Protein AF-A0A3G4S986-F1 (afdb_monomer_lite)

pLDDT: mean 94.21, std 6.7, range [63.34, 98.44]

Organism: Erysiphe pisi (NCBI:txid36044)

Structure (mmCIF, N/CA/C/O backbone):
data_AF-A0A3G4S986-F1
#
_entry.id   AF-A0A3G4S986-F1
#
loop_
_atom_site.group_PDB
_atom_site.id
_atom_site.type_symbol
_atom_site.label_atom_id
_atom_site.label_alt_id
_atom_site.label_comp_id
_atom_site.label_asym_id
_atom_site.label_entity_id
_atom_site.label_seq_id
_atom_site.pdbx_PDB_ins_code
_atom_site.Cartn_x
_atom_site.Cartn_y
_atom_site.Cartn_z
_atom_site.occupancy
_atom_site.B_iso_or_equiv
_atom_site.auth_seq_id
_atom_site.auth_comp_id
_atom_site.auth_asym_id
_atom_site.auth_atom_id
_atom_site.pdbx_PDB_model_num
ATOM 1 N N . LEU A 1 1 ? -4.197 20.751 -25.907 1.00 63.34 1 LEU A N 1
ATOM 2 C CA . LEU A 1 1 ? -5.097 19.636 -25.526 1.00 63.34 1 LEU A CA 1
ATOM 3 C C . LEU A 1 1 ? -4.433 18.712 -24.505 1.00 63.34 1 LEU A C 1
ATOM 5 O O . LEU A 1 1 ? -4.992 18.554 -23.431 1.00 63.34 1 LEU A O 1
ATOM 9 N N . GLU A 1 2 ? -3.232 18.181 -24.761 1.00 68.69 2 GLU A N 1
ATOM 10 C CA . GLU A 1 2 ? -2.523 17.318 -23.791 1.00 68.69 2 GLU A CA 1
ATOM 11 C C . GLU A 1 2 ? -2.081 18.036 -22.508 1.00 68.69 2 GLU A C 1
ATOM 13 O O . GLU A 1 2 ? -2.332 17.532 -21.419 1.00 68.69 2 GLU A O 1
ATOM 18 N N . VAL A 1 3 ? -1.508 19.241 -22.611 1.00 73.88 3 VAL A N 1
ATOM 19 C CA . VAL A 1 3 ? -1.047 20.020 -21.440 1.00 73.88 3 VAL A CA 1
ATOM 20 C C . VAL A 1 3 ? -2.184 20.266 -20.437 1.00 73.88 3 VAL A C 1
ATOM 22 O O . VAL A 1 3 ? -2.020 20.076 -19.237 1.00 73.88 3 VAL A O 1
ATOM 25 N N . THR A 1 4 ? -3.370 20.608 -20.941 1.00 80.31 4 THR A N 1
ATOM 26 C CA . THR A 1 4 ? -4.582 20.832 -20.144 1.00 80.31 4 THR A CA 1
ATOM 27 C C . THR A 1 4 ? -5.101 19.542 -19.497 1.00 80.31 4 THR A C 1
ATOM 29 O O . THR A 1 4 ? -5.534 19.542 -18.347 1.00 80.31 4 THR A O 1
ATOM 32 N N . TYR A 1 5 ? -5.043 18.419 -20.217 1.00 79.56 5 TYR A N 1
ATOM 33 C CA . TYR A 1 5 ? -5.433 17.116 -19.678 1.00 79.56 5 TYR A CA 1
ATOM 34 C C . TYR A 1 5 ? -4.520 16.687 -18.520 1.00 79.56 5 TYR A C 1
ATOM 36 O O . TYR A 1 5 ? -5.014 16.252 -17.479 1.00 79.56 5 TYR A O 1
ATOM 44 N N . PHE A 1 6 ? -3.202 16.862 -18.666 1.00 83.31 6 PHE A N 1
ATOM 45 C CA . PHE A 1 6 ? -2.247 16.562 -17.599 1.00 83.31 6 PHE A CA 1
ATOM 46 C C . PHE A 1 6 ? -2.502 17.413 -16.351 1.00 83.31 6 PHE A C 1
ATOM 48 O O . PHE A 1 6 ? -2.592 16.855 -15.261 1.00 83.31 6 PHE A O 1
ATOM 55 N N . SER A 1 7 ? -2.752 18.719 -16.502 1.00 87.12 7 SER A N 1
ATOM 56 C CA . SER A 1 7 ? -3.060 19.580 -15.353 1.00 87.12 7 SER A CA 1
ATOM 57 C C . SER A 1 7 ? -4.344 19.178 -14.621 1.00 87.12 7 SER A C 1
ATOM 59 O O . SER A 1 7 ? -4.376 19.198 -13.392 1.00 87.12 7 SER A O 1
ATOM 61 N N . TYR A 1 8 ? -5.399 18.775 -15.344 1.00 90.19 8 TYR A N 1
ATOM 62 C CA . TYR A 1 8 ? -6.636 18.303 -14.708 1.00 90.19 8 TYR A CA 1
ATOM 63 C C . TYR A 1 8 ? -6.435 16.984 -13.970 1.00 90.19 8 TYR A C 1
ATOM 65 O O . TYR A 1 8 ? -6.912 16.831 -12.847 1.00 90.19 8 TYR A O 1
ATOM 73 N N . ARG A 1 9 ? -5.705 16.045 -14.576 1.00 89.12 9 ARG A N 1
ATOM 74 C CA . ARG A 1 9 ? -5.376 14.767 -13.944 1.00 89.12 9 ARG A CA 1
ATOM 75 C C . ARG A 1 9 ? -4.585 14.979 -12.657 1.00 89.12 9 ARG A C 1
ATOM 77 O O . ARG A 1 9 ? -4.925 14.385 -11.640 1.00 89.12 9 ARG A O 1
ATOM 84 N N . ASP A 1 10 ? -3.554 15.813 -12.693 1.00 91.94 10 ASP A N 1
ATOM 85 C CA . ASP A 1 10 ? -2.678 16.025 -11.542 1.00 91.94 10 ASP A CA 1
ATOM 86 C C . ASP A 1 10 ? -3.422 16.780 -10.423 1.00 91.94 10 ASP A C 1
ATOM 88 O O . ASP A 1 10 ? -3.306 16.428 -9.247 1.00 91.94 10 ASP A O 1
ATOM 92 N N . SER A 1 11 ? -4.285 17.740 -10.787 1.00 94.69 11 SER A N 1
ATOM 93 C CA . SER A 1 11 ? -5.198 18.409 -9.852 1.00 94.69 11 SER A CA 1
ATOM 94 C C . SER A 1 11 ? -6.173 17.430 -9.192 1.00 94.69 11 SER A C 1
ATOM 96 O O . SER A 1 11 ? -6.365 17.479 -7.977 1.00 94.69 11 SER A O 1
ATOM 98 N N . TRP A 1 12 ? -6.749 16.510 -9.971 1.00 94.38 12 TRP A N 1
ATOM 99 C CA . TRP A 1 12 ? -7.640 15.478 -9.450 1.00 94.38 12 TRP A CA 1
ATOM 100 C C . TRP A 1 12 ? -6.905 14.522 -8.505 1.00 94.38 12 TRP A C 1
ATOM 102 O O . TRP A 1 12 ? -7.388 14.274 -7.406 1.00 94.38 12 TRP A O 1
ATOM 112 N N . ILE A 1 13 ? -5.716 14.035 -8.884 1.00 92.81 13 ILE A N 1
ATOM 113 C CA . ILE A 1 13 ? -4.911 13.123 -8.052 1.00 92.81 13 ILE A CA 1
ATOM 114 C C . ILE A 1 13 ? -4.578 13.770 -6.704 1.00 92.81 13 ILE A C 1
ATOM 116 O O . ILE A 1 13 ? -4.700 13.116 -5.670 1.00 92.81 13 ILE A O 1
ATOM 120 N N . SER A 1 14 ? -4.205 15.051 -6.712 1.00 92.81 14 SER A N 1
ATOM 121 C CA . SER A 1 14 ? -3.916 15.812 -5.493 1.00 92.81 14 SER A CA 1
ATOM 122 C C . SER A 1 14 ? -5.136 15.910 -4.563 1.00 92.81 14 SER A C 1
ATOM 124 O O . SER A 1 14 ? -5.012 15.768 -3.349 1.00 92.81 14 SER A O 1
ATOM 126 N N . GLN A 1 15 ? -6.336 16.082 -5.127 1.00 95.12 15 GLN A N 1
ATOM 127 C CA . GLN A 1 15 ? -7.585 16.192 -4.363 1.00 95.12 15 GLN A CA 1
ATOM 128 C C . GLN A 1 15 ? -8.168 14.840 -3.932 1.00 95.12 15 GLN A C 1
ATOM 130 O O . GLN A 1 15 ? -8.898 14.779 -2.945 1.00 95.12 15 GLN A O 1
ATOM 135 N N . ALA A 1 16 ? -7.864 13.758 -4.651 1.00 93.75 16 ALA A N 1
ATOM 136 C CA . ALA A 1 16 ? -8.452 12.440 -4.418 1.00 93.75 16 ALA A CA 1
ATOM 137 C C . ALA A 1 16 ? -8.020 11.797 -3.089 1.00 93.75 16 ALA A C 1
ATOM 139 O O . ALA A 1 16 ? -8.659 10.846 -2.644 1.00 93.75 16 ALA A O 1
ATOM 140 N N . GLY A 1 17 ? -6.945 12.291 -2.461 1.00 94.44 17 GLY A N 1
ATOM 141 C CA . GLY A 1 17 ? -6.471 11.783 -1.172 1.00 94.44 17 GLY A CA 1
ATOM 142 C C . GLY A 1 17 ? -6.054 10.313 -1.233 1.00 94.44 17 GLY A C 1
ATOM 143 O O . GLY A 1 17 ? -6.406 9.539 -0.342 1.00 94.44 17 GLY A O 1
ATOM 144 N N . LEU A 1 18 ? -5.352 9.925 -2.307 1.00 96.62 18 LEU A N 1
ATOM 145 C CA . LEU A 1 18 ? -4.935 8.542 -2.540 1.00 96.62 18 LEU A CA 1
ATOM 146 C C . LEU A 1 18 ? -4.095 8.014 -1.374 1.00 96.62 18 LEU A C 1
ATOM 148 O O . LEU A 1 18 ? -3.166 8.674 -0.918 1.00 96.62 18 LEU A O 1
ATOM 152 N N . LYS A 1 19 ? -4.432 6.806 -0.932 1.00 97.06 19 LYS A N 1
ATOM 153 C CA . LYS A 1 19 ? -3.764 6.066 0.139 1.00 97.06 19 LYS A CA 1
ATOM 154 C C . LYS A 1 19 ? -4.083 4.584 0.007 1.00 97.06 19 LYS A C 1
ATOM 156 O O . LYS A 1 19 ? -5.061 4.219 -0.655 1.00 97.06 19 LYS A O 1
ATOM 161 N N . THR A 1 20 ? -3.297 3.728 0.635 1.00 97.44 20 THR A N 1
ATOM 162 C CA . THR A 1 20 ? -3.640 2.314 0.809 1.00 97.44 20 THR A CA 1
ATOM 163 C C . THR A 1 20 ? -4.899 2.166 1.664 1.00 97.44 20 THR A C 1
ATOM 165 O O . THR A 1 20 ? -5.269 3.059 2.430 1.00 97.44 20 THR A O 1
ATOM 168 N N . PHE A 1 21 ? -5.576 1.021 1.555 1.00 98.06 21 PHE A N 1
ATOM 169 C CA . PHE A 1 21 ? -6.741 0.757 2.400 1.00 98.06 21 PHE A CA 1
ATOM 170 C C . PHE A 1 21 ? -6.372 0.798 3.892 1.00 98.06 21 PHE A C 1
ATOM 172 O O . PHE A 1 21 ? -7.097 1.387 4.688 1.00 98.06 21 PHE A O 1
ATOM 179 N N . SER A 1 22 ? -5.211 0.250 4.263 1.00 97.38 22 SER A N 1
ATOM 180 C CA . SER A 1 22 ? -4.734 0.251 5.648 1.00 97.38 22 SER A CA 1
ATOM 181 C C . SER A 1 22 ? -4.519 1.661 6.200 1.00 97.38 22 SER A C 1
ATOM 183 O O . SER A 1 22 ? -4.959 1.942 7.312 1.00 97.38 22 SER A O 1
ATOM 185 N N . GLU A 1 23 ? -3.930 2.576 5.426 1.00 97.38 23 GLU A N 1
ATOM 186 C CA . GLU A 1 23 ? -3.794 3.987 5.824 1.00 97.38 23 GLU A CA 1
ATOM 187 C C . GLU A 1 23 ? -5.162 4.657 6.014 1.00 97.38 23 GLU A C 1
ATOM 189 O O . GLU A 1 23 ? -5.368 5.367 6.996 1.00 97.38 23 GLU A O 1
ATOM 194 N N . ALA A 1 24 ? -6.138 4.381 5.138 1.00 97.44 24 ALA A N 1
ATOM 195 C CA . ALA A 1 24 ? -7.501 4.896 5.303 1.00 97.44 24 ALA A CA 1
ATOM 196 C C . ALA A 1 24 ? -8.155 4.409 6.608 1.00 97.44 24 ALA A C 1
ATOM 198 O O . ALA A 1 24 ? -8.849 5.174 7.279 1.00 97.44 24 ALA A O 1
ATOM 199 N N . VAL A 1 25 ? -7.913 3.154 6.994 1.00 96.88 25 VAL A N 1
ATO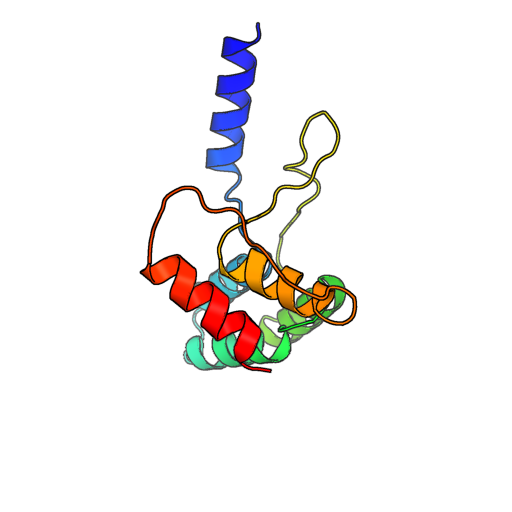M 200 C CA . VAL A 1 25 ? -8.395 2.594 8.265 1.00 96.88 25 VAL A CA 1
ATOM 201 C C . VAL A 1 25 ? -7.721 3.268 9.455 1.00 96.88 25 VAL A C 1
ATOM 203 O O . VAL A 1 25 ? -8.404 3.660 10.404 1.00 96.88 25 VAL A O 1
ATOM 206 N N . VAL A 1 26 ? -6.403 3.452 9.396 1.00 96.44 26 VAL A N 1
ATOM 207 C CA . VAL A 1 26 ? -5.636 4.135 10.445 1.00 96.44 26 VAL A CA 1
ATOM 208 C C . VAL A 1 26 ? -6.116 5.573 10.636 1.00 96.44 26 VAL A C 1
ATOM 210 O O . VAL A 1 26 ? -6.286 5.997 11.782 1.00 96.44 26 VAL A O 1
ATOM 213 N N . ASP A 1 27 ? -6.412 6.299 9.559 1.00 95.69 27 ASP A N 1
ATOM 214 C CA . ASP A 1 27 ? -6.956 7.659 9.633 1.00 95.69 27 ASP A CA 1
ATOM 215 C C . ASP A 1 27 ? -8.318 7.694 10.336 1.00 95.69 27 ASP A C 1
ATOM 217 O O . ASP A 1 27 ? -8.543 8.527 11.218 1.00 95.69 27 ASP A O 1
ATOM 221 N N . VAL A 1 28 ? -9.215 6.757 10.008 1.00 94.62 28 VAL A N 1
ATOM 222 C CA . VAL A 1 28 ? -10.541 6.653 10.642 1.00 94.62 28 VAL A CA 1
ATOM 223 C C . VAL A 1 28 ? -10.422 6.338 12.135 1.00 94.62 28 VAL A C 1
ATOM 225 O O . VAL A 1 28 ? -11.087 6.977 12.956 1.00 94.62 28 VAL A O 1
ATOM 228 N N . ILE A 1 29 ? -9.553 5.396 12.516 1.00 93.62 29 ILE A N 1
ATOM 229 C CA . ILE A 1 29 ? -9.309 5.073 13.932 1.00 93.62 29 ILE A CA 1
ATOM 230 C C . ILE A 1 29 ? -8.697 6.282 14.656 1.00 93.62 29 ILE A C 1
ATOM 232 O O . ILE A 1 29 ? -9.080 6.596 15.787 1.00 93.62 29 ILE A O 1
ATOM 236 N N . SER A 1 30 ? -7.780 6.993 13.998 1.00 92.31 30 SER A N 1
ATOM 237 C CA . SER A 1 30 ? -7.092 8.158 14.557 1.00 92.31 30 SER A CA 1
ATOM 238 C C . SER A 1 30 ? -8.025 9.353 14.766 1.00 92.31 30 SER A C 1
ATOM 240 O O . SER A 1 30 ? -7.883 10.065 15.765 1.00 92.31 30 SER A O 1
ATOM 242 N N . ALA A 1 31 ? -9.004 9.548 13.881 1.00 90.44 31 ALA A N 1
ATOM 243 C CA . ALA A 1 31 ? -9.994 10.621 13.962 1.00 90.44 31 ALA A CA 1
ATOM 244 C C . ALA A 1 31 ? -11.082 10.390 15.031 1.00 90.44 31 ALA A C 1
ATOM 246 O O . ALA A 1 31 ? -11.721 11.343 15.471 1.00 90.44 31 ALA A O 1
ATOM 247 N N . ASN A 1 32 ? -11.293 9.149 15.481 1.00 83.25 32 ASN A N 1
ATOM 248 C CA . ASN A 1 32 ? -12.307 8.823 16.489 1.00 83.25 32 ASN A CA 1
ATOM 249 C C . ASN A 1 32 ? -11.923 9.367 17.888 1.00 83.25 32 ASN A C 1
ATOM 251 O O . ASN A 1 32 ? -10.762 9.656 18.146 1.00 83.25 32 ASN A O 1
ATOM 255 N N . VAL A 1 33 ? -12.856 9.509 18.832 1.00 76.31 33 VAL A N 1
ATOM 256 C CA . VAL A 1 33 ? -12.593 10.041 20.195 1.00 76.31 33 VAL A CA 1
ATOM 257 C C . VAL A 1 33 ? -12.124 8.942 21.171 1.00 76.31 33 VAL A C 1
ATOM 259 O O . VAL A 1 33 ? -11.839 9.202 22.336 1.00 76.31 33 VAL A O 1
ATOM 262 N N . ASN A 1 34 ? -11.999 7.695 20.705 1.00 75.00 34 ASN A N 1
ATOM 263 C CA . ASN A 1 34 ? -11.598 6.558 21.535 1.00 75.00 34 ASN A CA 1
ATOM 264 C C . ASN A 1 34 ? -10.208 6.766 22.180 1.00 75.00 34 ASN A C 1
ATOM 266 O O . ASN A 1 34 ? -9.278 7.243 21.534 1.00 75.00 34 ASN A O 1
ATOM 270 N N . VAL A 1 35 ? -10.053 6.371 23.446 1.00 74.06 35 VAL A N 1
ATOM 271 C CA . VAL A 1 35 ? -8.802 6.480 24.220 1.00 74.06 35 VAL A CA 1
ATOM 272 C C . VAL A 1 35 ? -7.765 5.424 23.791 1.00 74.06 35 VAL A C 1
ATOM 274 O O . VAL A 1 35 ? -6.567 5.625 23.964 1.00 74.06 35 VAL A O 1
ATOM 277 N N . LYS A 1 36 ? -8.196 4.323 23.159 1.00 89.50 36 LYS A N 1
ATOM 278 C CA . LYS A 1 36 ? -7.352 3.160 22.809 1.00 89.50 36 LYS A CA 1
ATOM 279 C C . LYS A 1 36 ? -6.864 3.120 21.354 1.00 89.50 36 LYS A C 1
ATOM 281 O O . LYS A 1 36 ? -6.589 2.051 20.820 1.00 89.50 36 LYS A O 1
ATOM 286 N N . LYS A 1 37 ? -6.734 4.269 20.683 1.00 90.50 37 LYS A N 1
ATOM 287 C CA . LYS A 1 37 ? -6.409 4.343 19.236 1.00 90.50 37 LYS A CA 1
ATOM 288 C C . LYS A 1 37 ? -5.185 3.520 18.842 1.00 90.50 37 LYS A C 1
ATOM 290 O O . LYS A 1 37 ? -5.239 2.773 17.877 1.00 90.50 37 LYS A O 1
ATOM 295 N N . LYS A 1 38 ? -4.094 3.646 19.606 1.00 91.69 38 LYS A N 1
ATOM 296 C CA . LYS A 1 38 ? -2.828 2.954 19.323 1.00 91.69 38 LYS A CA 1
ATOM 297 C C . LYS A 1 38 ? -2.968 1.435 19.404 1.00 91.69 38 LYS A C 1
ATOM 299 O O . LYS A 1 38 ? -2.454 0.740 18.536 1.00 91.69 38 LYS A O 1
ATOM 304 N N . GLU A 1 39 ? -3.687 0.938 20.411 1.00 93.94 39 GLU A N 1
ATOM 305 C CA . GLU A 1 39 ? -3.965 -0.494 20.570 1.00 93.94 39 GLU A CA 1
ATOM 306 C C . GLU A 1 39 ? -4.795 -1.011 19.391 1.00 93.94 39 GLU A C 1
ATOM 308 O O . GLU A 1 39 ? -4.456 -2.033 18.807 1.00 93.94 39 GLU A O 1
ATOM 313 N N . LEU A 1 40 ? -5.829 -0.268 18.982 1.00 93.62 40 LEU A N 1
ATOM 314 C CA . LEU A 1 40 ? -6.680 -0.643 17.849 1.00 93.62 40 LEU A CA 1
ATOM 315 C C . LEU A 1 40 ? -5.931 -0.620 16.511 1.00 93.62 40 LEU A C 1
ATOM 317 O O . LEU A 1 40 ? -6.126 -1.518 15.697 1.00 93.62 40 LEU A O 1
ATOM 321 N N . ILE A 1 41 ? -5.069 0.376 16.286 1.00 95.12 41 ILE A N 1
ATOM 322 C CA . ILE A 1 41 ? -4.221 0.456 15.087 1.00 95.12 41 ILE A CA 1
ATOM 323 C C . ILE A 1 41 ? -3.252 -0.725 15.046 1.00 95.12 41 ILE A C 1
ATOM 325 O O . ILE A 1 41 ? -3.156 -1.391 14.022 1.00 95.12 41 ILE A O 1
ATOM 329 N N . THR A 1 42 ? -2.572 -1.007 16.158 1.00 95.94 42 THR A N 1
ATOM 330 C CA . THR A 1 42 ? -1.626 -2.130 16.251 1.00 95.94 42 THR A CA 1
ATOM 331 C C . THR A 1 42 ? -2.346 -3.448 15.982 1.00 95.94 42 THR A C 1
ATOM 333 O O . THR A 1 42 ? -1.952 -4.198 15.095 1.00 95.94 42 THR A O 1
ATOM 336 N N . HIS A 1 43 ? -3.481 -3.662 16.653 1.00 94.81 43 HIS A N 1
ATOM 337 C CA . HIS A 1 43 ? -4.317 -4.837 16.452 1.00 94.81 43 HIS A CA 1
ATOM 338 C C . HIS A 1 43 ? -4.770 -4.984 14.992 1.00 94.81 43 HIS A C 1
ATOM 340 O O . HIS A 1 43 ? -4.715 -6.080 14.438 1.00 94.81 43 HIS A O 1
ATOM 346 N N . PHE A 1 44 ? -5.183 -3.894 14.340 1.00 96.38 44 PHE A N 1
ATOM 347 C CA . PHE A 1 44 ? -5.554 -3.918 12.927 1.00 96.38 44 PHE A CA 1
ATOM 348 C C . PHE A 1 44 ? -4.374 -4.317 12.028 1.00 96.38 44 PHE A C 1
ATOM 350 O O . PHE A 1 44 ? -4.516 -5.229 11.214 1.00 96.38 44 PHE A O 1
ATOM 357 N N . LEU A 1 45 ? -3.219 -3.664 12.182 1.00 96.19 45 LEU A N 1
ATOM 358 C CA . LEU A 1 45 ? -2.048 -3.877 11.325 1.00 96.19 45 LEU A CA 1
ATOM 359 C C . LEU A 1 45 ? -1.474 -5.295 11.457 1.00 96.19 45 LEU A C 1
ATOM 361 O O . LEU A 1 45 ? -1.104 -5.901 10.453 1.00 96.19 45 LEU A O 1
ATOM 365 N N . GLU A 1 46 ? -1.471 -5.860 12.664 1.00 95.81 46 GLU A N 1
ATOM 366 C CA . GLU A 1 46 ? -1.045 -7.245 12.899 1.00 95.81 46 GLU A CA 1
ATOM 367 C C . GLU A 1 46 ? -1.983 -8.257 12.228 1.00 95.81 46 GLU A C 1
ATOM 369 O O . GLU A 1 46 ? -1.529 -9.231 11.629 1.00 95.81 46 GLU A O 1
ATOM 374 N N . ASN A 1 47 ? -3.296 -8.019 12.286 1.00 95.81 47 ASN A N 1
ATOM 375 C CA . ASN A 1 47 ? -4.290 -8.967 11.774 1.00 95.81 47 ASN A CA 1
ATOM 376 C C . ASN A 1 47 ? -4.544 -8.837 10.265 1.00 95.81 47 ASN A C 1
ATOM 378 O O . ASN A 1 47 ? -5.084 -9.765 9.659 1.00 95.81 47 ASN A O 1
ATOM 382 N N . VAL A 1 48 ? -4.173 -7.709 9.651 1.00 96.50 48 VAL A N 1
ATOM 383 C CA . VAL A 1 48 ? -4.361 -7.467 8.211 1.00 96.50 48 VAL A CA 1
ATOM 384 C C . VAL A 1 48 ? -3.172 -7.923 7.362 1.00 96.50 48 VAL A C 1
ATOM 386 O O . VAL A 1 48 ? -3.310 -8.068 6.146 1.00 96.50 48 VAL A O 1
ATOM 389 N N . SER A 1 49 ? -2.010 -8.166 7.970 1.00 92.88 49 SER A N 1
ATOM 390 C CA . SER A 1 49 ? -0.815 -8.587 7.237 1.00 92.88 49 SER A CA 1
ATOM 391 C C . SER A 1 49 ? -1.068 -9.881 6.449 1.00 92.88 49 SER A C 1
ATOM 393 O O . SER A 1 49 ? -1.578 -10.869 6.980 1.00 92.88 49 SER A O 1
ATOM 395 N N . GLY A 1 50 ? -0.765 -9.858 5.147 1.00 92.25 50 GLY A N 1
ATOM 396 C CA . GLY A 1 50 ? -0.988 -10.985 4.232 1.00 92.25 50 GLY A CA 1
ATOM 397 C C . GLY A 1 50 ? -2.454 -11.278 3.878 1.00 92.25 50 GLY A C 1
ATOM 398 O O . GLY A 1 50 ? -2.726 -12.290 3.232 1.00 92.25 50 GLY A O 1
ATOM 399 N N . LYS A 1 51 ? -3.409 -10.431 4.283 1.00 97.00 51 LYS A N 1
ATOM 400 C CA . LYS A 1 51 ? -4.838 -10.607 3.986 1.00 97.00 51 LYS A CA 1
ATOM 401 C C . LYS A 1 51 ? -5.251 -9.926 2.686 1.00 97.00 51 LYS A C 1
ATOM 403 O O . LYS A 1 51 ? -4.675 -8.927 2.256 1.00 97.00 51 LYS A O 1
ATOM 408 N N . SER A 1 52 ? -6.305 -10.454 2.073 1.00 98.12 52 SER A N 1
ATOM 409 C CA . SER A 1 52 ? -6.983 -9.816 0.945 1.00 98.12 52 SER A CA 1
ATOM 410 C C . SER A 1 52 ? -7.726 -8.544 1.376 1.00 98.12 52 SER A C 1
ATOM 412 O O . SER A 1 52 ? -8.070 -8.362 2.544 1.00 98.12 52 SER A O 1
ATOM 414 N N . ASN A 1 53 ? -8.064 -7.674 0.418 1.00 97.94 53 ASN A N 1
ATOM 415 C CA . ASN A 1 53 ? -8.832 -6.455 0.705 1.00 97.94 53 ASN A CA 1
ATOM 416 C C . ASN A 1 53 ? -10.224 -6.750 1.301 1.00 97.94 53 ASN A C 1
ATOM 418 O O . ASN A 1 53 ? -10.715 -6.002 2.142 1.00 97.94 53 ASN A O 1
ATOM 422 N N . THR A 1 54 ? -10.866 -7.847 0.889 1.00 98.06 54 THR A N 1
ATOM 423 C CA . THR A 1 54 ? -12.166 -8.272 1.430 1.00 98.06 54 THR A CA 1
ATOM 424 C C . THR A 1 54 ? -12.061 -8.626 2.912 1.00 98.06 54 THR A C 1
ATOM 426 O O . THR A 1 54 ? -12.883 -8.186 3.715 1.00 98.06 54 THR A O 1
ATOM 429 N N . GLU A 1 55 ? -11.027 -9.376 3.292 1.00 98.19 55 GLU A N 1
ATOM 430 C CA . GLU A 1 55 ? -10.764 -9.724 4.691 1.00 98.19 55 GLU A CA 1
ATOM 431 C C . GLU A 1 55 ? -10.363 -8.487 5.502 1.00 98.19 55 GLU A C 1
ATOM 433 O O . GLU A 1 55 ? -10.892 -8.272 6.591 1.00 98.19 55 GLU A O 1
ATOM 438 N N . ALA A 1 56 ? -9.508 -7.621 4.948 1.00 98.06 56 ALA A N 1
ATOM 439 C CA . ALA A 1 56 ? -9.113 -6.363 5.577 1.00 98.06 56 ALA A CA 1
ATOM 440 C C . ALA A 1 56 ? -10.325 -5.481 5.912 1.00 98.06 56 ALA A C 1
ATOM 442 O O . ALA A 1 56 ? -10.408 -4.922 7.006 1.00 98.06 56 ALA A O 1
ATOM 443 N N . ARG A 1 57 ? -11.301 -5.390 5.000 1.00 98.12 57 ARG A N 1
ATOM 444 C CA . ARG A 1 57 ? -12.564 -4.671 5.226 1.00 98.12 57 ARG A CA 1
ATOM 445 C C . ARG A 1 57 ? -13.390 -5.288 6.347 1.00 98.12 57 ARG A C 1
ATOM 447 O O . ARG A 1 57 ? -13.933 -4.545 7.161 1.00 98.12 57 ARG A O 1
ATOM 454 N N . ALA A 1 58 ? -13.467 -6.616 6.413 1.00 97.81 58 ALA A N 1
ATOM 455 C CA . ALA A 1 58 ? -14.179 -7.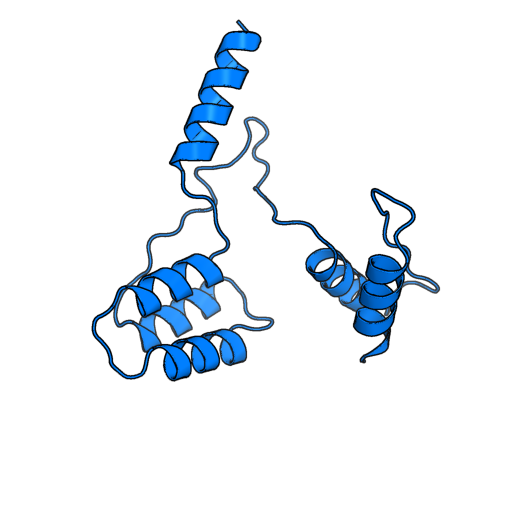307 7.485 1.00 97.81 58 ALA A CA 1
ATOM 456 C C . ALA A 1 58 ? -13.537 -7.036 8.857 1.00 97.81 58 ALA A C 1
ATOM 458 O O . ALA A 1 58 ? -14.248 -6.705 9.807 1.00 97.81 58 ALA A O 1
ATOM 459 N N . ILE A 1 59 ? -12.203 -7.090 8.945 1.00 96.81 59 ILE A N 1
ATOM 460 C CA . ILE A 1 59 ? -11.451 -6.761 10.167 1.00 96.81 59 ILE A CA 1
ATOM 461 C C . ILE A 1 59 ? -11.698 -5.301 10.557 1.00 96.81 59 ILE A C 1
ATOM 463 O O . ILE A 1 59 ? -12.058 -5.014 11.698 1.00 96.81 59 ILE A O 1
ATOM 467 N N . ALA A 1 60 ? -11.562 -4.375 9.605 1.00 96.50 60 ALA A N 1
ATOM 468 C CA . ALA A 1 60 ? -11.743 -2.956 9.872 1.00 96.50 60 ALA A CA 1
ATOM 469 C C . ALA A 1 60 ? -13.163 -2.643 10.363 1.00 96.50 60 ALA A C 1
ATOM 471 O O . ALA A 1 60 ? -13.313 -1.946 11.362 1.00 96.50 60 ALA A O 1
ATOM 472 N N . LYS A 1 61 ? -14.194 -3.226 9.737 1.00 96.25 61 LYS A N 1
ATOM 473 C CA . LYS A 1 61 ? -15.589 -3.105 10.181 1.00 96.25 61 LYS A CA 1
ATOM 474 C C . LYS A 1 61 ? -15.798 -3.657 11.591 1.00 96.25 61 LYS A C 1
ATOM 476 O O . LYS A 1 61 ? -16.544 -3.062 12.362 1.00 96.25 61 LYS A O 1
ATOM 481 N N . GLY A 1 62 ? -15.132 -4.758 11.944 1.00 94.75 62 GLY A N 1
ATOM 482 C CA . GLY A 1 62 ? -15.159 -5.308 13.302 1.00 94.75 62 GLY A CA 1
ATOM 483 C C . GLY A 1 62 ? -14.567 -4.360 14.352 1.00 94.75 62 GLY A C 1
ATOM 484 O O . GLY A 1 62 ? -15.056 -4.317 15.477 1.00 94.75 62 GLY A O 1
ATOM 485 N N . ILE A 1 63 ? -13.557 -3.568 13.979 1.00 92.38 63 ILE A N 1
ATOM 486 C CA . ILE A 1 63 ? -12.870 -2.622 14.874 1.00 92.38 63 ILE A CA 1
ATOM 487 C C . ILE A 1 63 ? -13.604 -1.280 14.967 1.00 92.38 63 ILE A C 1
ATOM 489 O O . ILE A 1 63 ? -13.767 -0.732 16.057 1.00 92.38 63 ILE A O 1
ATOM 493 N N . THR A 1 64 ? -14.017 -0.717 13.831 1.00 91.25 64 THR A N 1
ATOM 494 C CA . THR A 1 64 ? -14.596 0.634 13.758 1.00 91.25 64 THR A CA 1
ATOM 495 C C . THR A 1 64 ? -16.117 0.641 13.868 1.00 91.25 64 THR A C 1
ATOM 497 O O . THR A 1 64 ? -16.702 1.691 14.126 1.00 91.25 64 THR A O 1
ATOM 500 N N . GLY A 1 65 ? -16.768 -0.506 13.655 1.00 92.44 65 GLY A N 1
ATOM 501 C CA . GLY A 1 65 ? -18.223 -0.635 13.590 1.00 92.44 65 GLY A CA 1
ATOM 502 C C . GLY A 1 65 ? -18.845 -0.089 12.302 1.00 92.44 65 GLY A C 1
ATOM 503 O O . GLY A 1 65 ? -20.069 -0.080 12.182 1.00 92.44 65 GLY A O 1
ATOM 504 N N . MET A 1 66 ? -18.042 0.371 11.338 1.00 91.75 66 MET A N 1
ATOM 505 C CA . MET A 1 66 ? -18.536 0.995 10.111 1.00 91.75 66 MET A CA 1
ATOM 506 C C . MET A 1 66 ? -17.709 0.620 8.885 1.00 91.75 66 MET A C 1
ATOM 508 O O . MET A 1 66 ? -16.520 0.316 8.973 1.00 91.75 66 MET A O 1
ATOM 512 N N . ASP A 1 67 ? -18.348 0.674 7.720 1.00 95.06 67 ASP A N 1
ATOM 513 C CA . ASP A 1 67 ? -17.666 0.482 6.447 1.00 95.06 67 ASP A CA 1
ATOM 514 C C . ASP A 1 67 ? -16.846 1.730 6.098 1.00 95.06 67 ASP A C 1
ATOM 516 O O . ASP A 1 67 ? -17.351 2.853 6.081 1.00 95.06 67 ASP A O 1
ATOM 520 N N . ILE A 1 68 ? -15.558 1.527 5.824 1.00 95.56 68 ILE A N 1
ATOM 521 C CA . ILE A 1 68 ? -14.632 2.608 5.485 1.00 95.56 68 ILE A CA 1
ATOM 522 C C . ILE A 1 68 ? -14.702 2.871 3.987 1.00 95.56 68 ILE A C 1
ATOM 524 O O . ILE A 1 68 ? -14.473 1.971 3.168 1.00 95.56 68 ILE A O 1
ATOM 528 N N . TYR A 1 69 ? -15.004 4.123 3.638 1.00 95.88 69 TYR A N 1
ATOM 529 C CA . TYR A 1 69 ? -14.978 4.571 2.255 1.00 95.88 69 TYR A CA 1
ATOM 530 C C . TYR A 1 69 ? -13.549 4.525 1.721 1.00 95.88 69 TYR A C 1
ATOM 532 O O . TYR A 1 69 ? -12.650 5.191 2.234 1.00 95.88 69 TYR A O 1
ATOM 540 N N . TRP A 1 70 ? -13.361 3.722 0.681 1.00 98.12 70 TRP A N 1
ATOM 541 C CA . TRP A 1 70 ? -12.110 3.592 -0.043 1.00 98.12 70 TRP A CA 1
ATOM 542 C C . TRP A 1 70 ? -12.390 2.894 -1.369 1.00 98.12 70 TRP A C 1
ATOM 544 O O . TRP A 1 70 ? -13.003 1.820 -1.372 1.00 98.12 70 TRP A O 1
ATOM 554 N N . ASP A 1 71 ? -11.948 3.488 -2.473 1.00 97.56 71 ASP A N 1
ATOM 555 C CA . ASP A 1 71 ? -12.233 2.998 -3.818 1.00 97.56 71 ASP A CA 1
ATOM 556 C C . ASP A 1 71 ? -11.001 3.139 -4.728 1.00 97.56 71 ASP A C 1
ATOM 558 O O . ASP A 1 71 ? -10.566 4.242 -5.063 1.00 97.56 71 ASP A O 1
ATOM 562 N N . TRP A 1 72 ? -10.434 1.999 -5.124 1.00 97.88 72 TRP A N 1
ATOM 563 C CA . TRP A 1 72 ? -9.300 1.898 -6.047 1.00 97.88 72 TRP A CA 1
ATOM 564 C C . TRP A 1 72 ? -9.694 1.908 -7.534 1.00 97.88 72 TRP A C 1
ATOM 566 O O . TRP A 1 72 ? -8.810 1.989 -8.388 1.00 97.88 72 TRP A O 1
ATOM 576 N N . GLU A 1 73 ? -10.989 1.852 -7.867 1.00 98.06 73 GLU A N 1
ATOM 577 C CA . GLU A 1 73 ? -11.489 1.833 -9.246 1.00 98.06 73 GLU A CA 1
ATOM 578 C C . GLU A 1 73 ? -11.542 3.245 -9.829 1.00 98.06 73 GLU A C 1
ATOM 580 O O . GLU A 1 73 ? -11.266 3.437 -11.017 1.00 98.06 73 GLU A O 1
ATOM 585 N N . ILE A 1 74 ? -11.876 4.231 -8.991 1.00 96.88 74 ILE A N 1
ATOM 586 C CA . ILE A 1 74 ? -11.957 5.649 -9.360 1.00 96.88 74 ILE A CA 1
ATOM 587 C C . ILE A 1 74 ? -10.609 6.192 -9.879 1.00 96.88 74 ILE A C 1
ATOM 589 O O . ILE A 1 74 ? -10.606 6.826 -10.934 1.00 96.88 74 ILE A O 1
ATOM 593 N N . PRO A 1 75 ? -9.450 5.962 -9.221 1.00 96.75 75 PRO A N 1
ATOM 594 C CA . PRO A 1 75 ? -8.169 6.528 -9.659 1.00 96.75 75 PRO A CA 1
ATOM 595 C C . PRO A 1 75 ? -7.489 5.797 -10.828 1.00 96.75 75 PRO A C 1
ATOM 597 O O . PRO A 1 75 ? -6.303 6.059 -11.089 1.00 96.75 75 PRO A O 1
ATOM 600 N N . ARG A 1 76 ? -8.179 4.884 -11.525 1.00 96.81 76 ARG A N 1
ATOM 601 C CA . ARG A 1 76 ? -7.593 4.140 -12.647 1.00 96.81 76 ARG A CA 1
ATOM 602 C C . ARG A 1 76 ? -7.168 5.058 -13.791 1.00 96.81 76 ARG A C 1
ATOM 604 O O . ARG A 1 76 ? -7.718 6.139 -14.005 1.00 96.81 76 ARG A O 1
ATOM 611 N N . THR A 1 77 ? -6.142 4.639 -14.524 1.00 94.88 77 THR A N 1
ATOM 612 C CA . THR A 1 77 ? -5.710 5.354 -15.733 1.00 94.88 77 THR A CA 1
ATOM 613 C C . THR A 1 77 ? -6.705 5.146 -16.878 1.00 94.88 77 THR A C 1
ATOM 615 O O . THR A 1 77 ? -7.625 4.336 -16.779 1.00 94.88 77 THR A O 1
ATOM 618 N N . ARG A 1 78 ? -6.519 5.857 -17.999 1.00 92.38 78 ARG A N 1
ATOM 619 C CA . ARG A 1 78 ? -7.374 5.702 -19.192 1.00 92.38 78 ARG A CA 1
ATOM 620 C C . ARG A 1 78 ? -7.312 4.295 -19.781 1.00 92.38 78 ARG A C 1
ATOM 622 O O . ARG A 1 78 ? -8.280 3.836 -20.371 1.00 92.38 78 ARG A O 1
ATOM 629 N N . GLU A 1 79 ? -6.177 3.637 -19.608 1.00 96.69 79 GLU A N 1
ATOM 630 C CA . GLU A 1 79 ? -5.910 2.261 -20.015 1.00 96.69 79 GLU A CA 1
ATOM 631 C C . GLU A 1 79 ? -6.480 1.241 -19.013 1.00 96.69 79 GLU A C 1
ATOM 633 O O . GLU A 1 79 ? -6.482 0.047 -19.290 1.00 96.69 79 GLU A O 1
ATOM 638 N N . GLY A 1 80 ? -6.966 1.699 -17.854 1.00 97.12 80 GLY A N 1
ATOM 639 C CA . GLY A 1 80 ? -7.532 0.855 -16.804 1.00 97.12 80 GLY A CA 1
ATOM 640 C C . GLY A 1 80 ? -6.531 0.379 -15.750 1.00 97.12 80 GLY A C 1
ATOM 641 O O . GLY A 1 80 ? -6.873 -0.493 -14.956 1.00 97.12 80 GLY A O 1
ATOM 642 N N . TYR A 1 81 ? -5.313 0.932 -15.696 1.00 97.94 81 TYR A N 1
ATOM 643 C CA . TYR A 1 81 ? -4.322 0.521 -14.699 1.00 97.94 81 TYR A CA 1
ATOM 644 C C . TYR A 1 81 ? -4.646 1.058 -13.305 1.00 97.94 81 TYR A C 1
ATOM 646 O O . TYR A 1 81 ? -5.026 2.221 -13.143 1.00 97.94 81 TYR A O 1
ATOM 654 N N . TYR A 1 82 ? -4.425 0.222 -12.291 1.00 98.12 82 TYR A N 1
ATOM 655 C CA . TYR A 1 82 ? -4.508 0.609 -10.886 1.00 98.12 82 TYR A CA 1
ATOM 656 C C . TYR A 1 82 ? -3.304 1.446 -10.452 1.00 98.12 82 TYR A C 1
ATOM 658 O O . TYR A 1 82 ? -2.203 1.335 -10.996 1.00 98.12 82 TYR A O 1
ATOM 666 N N . ARG A 1 83 ? -3.510 2.271 -9.424 1.00 97.00 83 ARG A N 1
ATOM 667 C CA . ARG A 1 83 ? -2.420 2.971 -8.739 1.00 97.00 83 ARG A CA 1
ATOM 668 C C . ARG A 1 83 ? -1.755 2.025 -7.745 1.00 97.00 83 ARG A C 1
ATOM 670 O O . ARG A 1 83 ? -2.442 1.308 -7.026 1.00 97.00 83 ARG A O 1
ATOM 677 N N . LEU A 1 84 ? -0.426 2.049 -7.707 1.00 97.38 84 LEU A N 1
ATOM 678 C CA . LEU A 1 84 ? 0.392 1.222 -6.826 1.00 97.38 84 LEU A CA 1
ATOM 679 C C . LEU A 1 84 ? 1.356 2.114 -6.046 1.00 97.38 84 LEU A C 1
ATOM 681 O O . LEU A 1 84 ? 2.051 2.939 -6.639 1.00 97.38 84 LEU A O 1
ATOM 685 N N . GLN A 1 85 ? 1.431 1.903 -4.735 1.00 97.25 85 GLN A N 1
ATOM 686 C CA . GLN A 1 85 ? 2.520 2.418 -3.916 1.00 97.25 85 GLN A CA 1
ATOM 687 C C . GLN A 1 85 ? 3.702 1.454 -4.031 1.00 97.25 85 GLN A C 1
ATOM 689 O O . GLN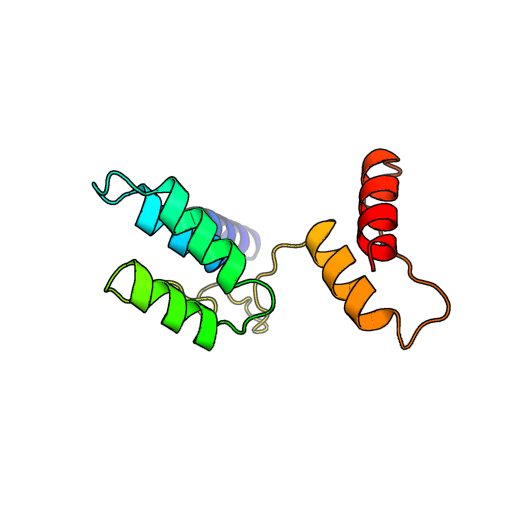 A 1 85 ? 3.680 0.353 -3.484 1.00 97.25 85 GLN A O 1
ATOM 694 N N . GLY A 1 86 ? 4.691 1.844 -4.836 1.00 96.56 86 GLY A N 1
ATOM 695 C CA . GLY A 1 86 ? 5.960 1.127 -4.943 1.00 96.56 86 GLY A CA 1
ATOM 696 C C . GLY A 1 86 ? 6.884 1.422 -3.759 1.00 96.56 86 GLY A C 1
ATOM 697 O O . GLY A 1 86 ? 6.478 2.034 -2.776 1.00 96.56 86 GLY A O 1
ATOM 698 N N . GLY A 1 87 ? 8.147 1.022 -3.885 1.00 96.69 87 GLY A N 1
ATOM 699 C CA . GLY A 1 87 ? 9.169 1.216 -2.854 1.00 96.69 87 GLY A CA 1
ATOM 700 C C . GLY A 1 87 ? 9.827 -0.097 -2.440 1.00 96.69 87 GLY A C 1
ATOM 701 O O . GLY A 1 87 ? 9.485 -1.157 -2.970 1.00 96.69 87 GLY A O 1
ATOM 702 N N . CYS A 1 88 ? 10.767 -0.004 -1.496 1.00 97.44 88 CYS A N 1
ATOM 703 C CA . CYS A 1 88 ? 11.560 -1.141 -1.029 1.00 97.44 88 CYS A CA 1
ATOM 704 C C . CYS A 1 88 ? 10.669 -2.233 -0.420 1.00 97.44 88 CYS A C 1
ATOM 706 O O . CYS A 1 88 ? 10.728 -3.377 -0.854 1.00 97.44 88 CYS A O 1
ATOM 708 N N . GLU A 1 89 ? 9.728 -1.872 0.459 1.00 95.81 89 GLU A N 1
ATOM 709 C CA . GLU A 1 89 ? 8.769 -2.818 1.055 1.00 95.81 89 GLU A CA 1
ATOM 710 C C . GLU A 1 89 ? 7.950 -3.591 0.003 1.00 95.81 89 GLU A C 1
ATOM 712 O O . GLU A 1 89 ? 7.779 -4.808 0.096 1.00 95.81 89 GLU A O 1
ATOM 717 N N . CYS A 1 90 ? 7.479 -2.907 -1.049 1.00 97.50 90 CYS A N 1
ATOM 718 C CA . CYS A 1 90 ? 6.752 -3.549 -2.148 1.00 97.50 90 CYS A CA 1
ATOM 719 C C . CYS A 1 90 ? 7.651 -4.531 -2.919 1.00 97.50 90 CYS A C 1
ATOM 721 O O . CYS A 1 90 ? 7.198 -5.611 -3.315 1.00 97.50 90 CYS A O 1
ATOM 723 N N . ALA A 1 91 ? 8.919 -4.168 -3.127 1.00 98.12 91 ALA A N 1
ATOM 724 C CA . ALA A 1 91 ? 9.899 -5.019 -3.787 1.00 98.12 91 ALA A CA 1
ATOM 725 C C . ALA A 1 91 ? 10.267 -6.240 -2.935 1.00 98.12 91 ALA A C 1
ATOM 727 O O . ALA A 1 91 ? 10.291 -7.341 -3.478 1.00 98.12 91 ALA A O 1
ATOM 728 N N . ILE A 1 92 ? 10.465 -6.077 -1.622 1.00 98.00 92 ILE A N 1
ATOM 729 C CA . ILE A 1 92 ? 10.701 -7.177 -0.676 1.00 98.00 92 ILE A CA 1
ATOM 730 C C . ILE A 1 92 ? 9.525 -8.154 -0.721 1.00 98.00 92 ILE A C 1
ATOM 732 O O . ILE A 1 92 ? 9.727 -9.341 -0.954 1.00 98.00 92 ILE A O 1
ATOM 736 N N . ASN A 1 93 ? 8.284 -7.669 -0.612 1.00 97.00 93 ASN A N 1
ATOM 737 C CA . ASN A 1 93 ? 7.100 -8.533 -0.661 1.00 97.00 93 ASN A CA 1
ATOM 738 C C . ASN A 1 93 ? 7.033 -9.372 -1.955 1.00 97.00 93 ASN A C 1
ATOM 740 O O . ASN A 1 93 ? 6.724 -10.563 -1.927 1.00 97.00 93 ASN A O 1
ATOM 744 N N . ARG A 1 94 ? 7.369 -8.772 -3.105 1.00 98.06 94 ARG A N 1
ATOM 745 C CA . ARG A 1 94 ? 7.454 -9.495 -4.386 1.00 98.06 94 ARG A CA 1
ATOM 746 C C . ARG A 1 94 ? 8.624 -10.474 -4.421 1.00 98.06 94 ARG A C 1
ATOM 748 O O . ARG A 1 94 ? 8.445 -11.596 -4.878 1.00 98.06 94 ARG A O 1
ATOM 755 N N . ALA A 1 95 ? 9.793 -10.067 -3.937 1.00 98.19 95 ALA A N 1
ATOM 756 C CA . ALA A 1 95 ? 10.984 -10.901 -3.866 1.00 98.19 95 ALA A CA 1
ATOM 757 C C . ALA A 1 95 ? 10.728 -12.174 -3.053 1.00 98.19 95 ALA A C 1
ATOM 759 O O . ALA A 1 95 ? 10.999 -13.264 -3.546 1.00 98.19 95 ALA A O 1
ATOM 760 N N . LEU A 1 96 ? 10.109 -12.059 -1.874 1.00 97.06 96 LEU A N 1
ATOM 761 C CA . LEU A 1 96 ? 9.735 -13.212 -1.050 1.00 97.06 96 LEU A CA 1
ATOM 762 C C . LEU A 1 96 ? 8.811 -14.183 -1.802 1.00 97.06 96 LEU A C 1
ATOM 764 O O . LEU A 1 96 ? 8.998 -15.395 -1.737 1.00 97.06 96 LEU A O 1
ATOM 768 N N . ALA A 1 97 ? 7.847 -13.663 -2.567 1.00 97.19 97 ALA A N 1
ATOM 769 C CA . ALA A 1 97 ? 6.960 -14.491 -3.383 1.00 97.19 97 ALA A CA 1
ATOM 770 C C . ALA A 1 97 ? 7.680 -15.164 -4.569 1.00 97.19 97 ALA A C 1
ATOM 772 O O . ALA A 1 97 ? 7.269 -16.239 -5.008 1.00 97.19 97 ALA A O 1
ATOM 773 N N . TYR A 1 98 ? 8.731 -14.539 -5.103 1.00 98.00 98 TYR A N 1
ATOM 774 C CA . TYR A 1 98 ? 9.502 -15.056 -6.237 1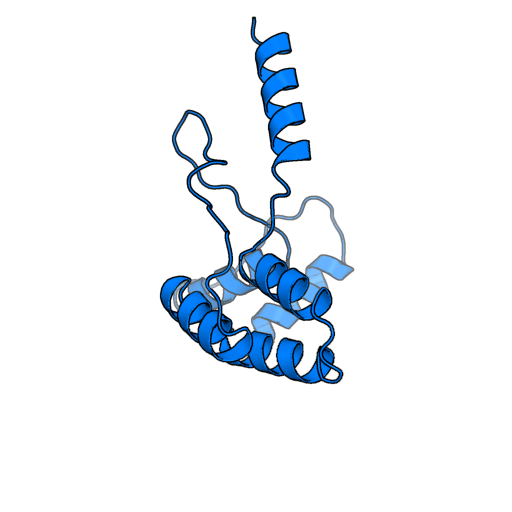.00 98.00 98 TYR A CA 1
ATOM 775 C C . TYR A 1 98 ? 10.625 -16.011 -5.820 1.00 98.00 98 TYR A C 1
ATOM 777 O O . TYR A 1 98 ? 11.006 -16.863 -6.621 1.00 98.00 98 TYR A O 1
ATOM 785 N N . ALA A 1 99 ? 11.126 -15.904 -4.586 1.00 97.69 99 ALA A N 1
ATOM 786 C CA . ALA A 1 99 ? 12.273 -16.658 -4.080 1.00 97.69 99 ALA A CA 1
ATOM 787 C C . ALA A 1 99 ? 12.209 -18.180 -4.317 1.00 97.69 99 ALA A C 1
ATOM 789 O O . ALA A 1 99 ? 13.227 -18.743 -4.710 1.00 97.69 99 ALA A O 1
ATOM 790 N N . PRO A 1 100 ? 11.054 -18.870 -4.186 1.00 97.31 100 PRO A N 1
ATOM 791 C CA . PRO A 1 100 ? 10.983 -20.312 -4.446 1.00 97.31 100 PRO A CA 1
ATOM 792 C C . PRO A 1 100 ? 11.209 -20.724 -5.911 1.00 97.31 100 PRO A C 1
ATOM 794 O O . PRO A 1 100 ? 1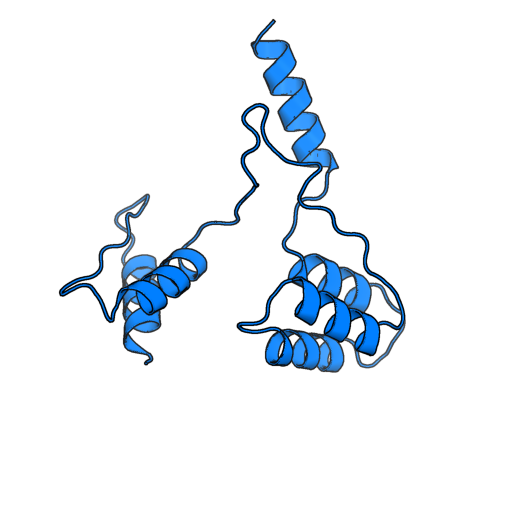1.276 -21.917 -6.201 1.00 97.31 100 PRO A O 1
ATOM 797 N N . TYR A 1 10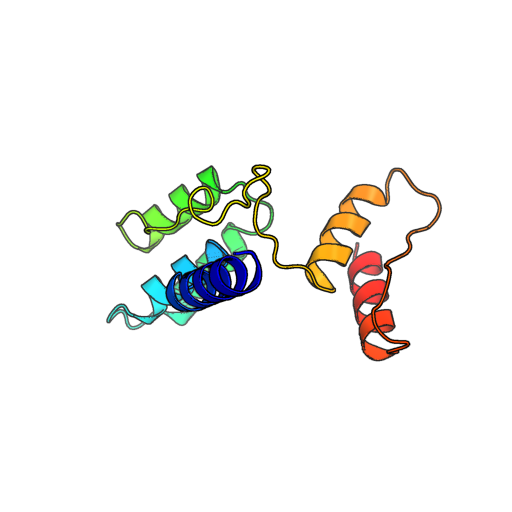1 ? 11.273 -19.765 -6.839 1.00 98.06 101 TYR A N 1
ATOM 798 C CA . TYR A 1 101 ? 11.284 -20.002 -8.285 1.00 98.06 101 TYR A CA 1
ATOM 799 C C . TYR A 1 101 ? 12.470 -19.350 -9.008 1.00 98.06 101 TYR A C 1
ATOM 801 O O . TYR A 1 101 ? 12.529 -19.408 -10.236 1.00 98.06 101 TYR A O 1
ATOM 809 N N . ALA A 1 102 ? 13.382 -18.701 -8.282 1.00 98.00 102 ALA A N 1
ATOM 810 C CA . ALA A 1 102 ? 14.504 -17.972 -8.860 1.00 98.00 102 ALA A CA 1
ATOM 811 C C . ALA A 1 102 ? 15.801 -18.272 -8.101 1.00 98.00 102 ALA A C 1
ATOM 813 O O . ALA A 1 102 ? 15.830 -18.215 -6.876 1.00 98.00 102 ALA A O 1
ATOM 814 N N . ASP A 1 103 ? 16.887 -18.528 -8.834 1.00 98.38 103 ASP A N 1
ATOM 815 C CA . ASP A 1 103 ? 18.212 -18.775 -8.242 1.00 98.38 103 ASP A CA 1
ATOM 816 C C . ASP A 1 103 ? 18.824 -17.509 -7.621 1.00 98.38 103 ASP A C 1
ATOM 818 O O . ASP A 1 103 ? 19.677 -17.576 -6.738 1.00 98.38 103 ASP A O 1
ATOM 822 N N . ALA A 1 104 ? 18.402 -16.341 -8.105 1.00 97.88 104 ALA A N 1
ATOM 823 C CA . ALA A 1 104 ? 18.824 -15.041 -7.614 1.00 97.88 104 ALA A CA 1
ATOM 824 C C . ALA A 1 104 ? 17.688 -14.025 -7.762 1.00 97.88 104 ALA A C 1
ATOM 826 O O . ALA A 1 104 ? 16.867 -14.113 -8.678 1.00 97.88 104 ALA A O 1
ATOM 827 N N . ILE A 1 105 ? 17.677 -13.027 -6.878 1.00 98.25 105 ILE A N 1
ATOM 828 C CA . ILE A 1 105 ? 16.710 -11.932 -6.902 1.00 98.25 105 ILE A CA 1
ATOM 829 C C . ILE A 1 105 ? 17.441 -10.614 -7.117 1.00 98.25 105 ILE A C 1
ATOM 831 O O . ILE A 1 105 ? 18.470 -10.344 -6.502 1.00 98.25 105 ILE A O 1
ATOM 835 N N . TRP A 1 106 ? 16.862 -9.772 -7.968 1.00 98.44 106 TRP A N 1
ATOM 836 C CA . TRP A 1 106 ? 17.328 -8.421 -8.226 1.00 98.44 106 TRP A CA 1
ATOM 837 C C . TRP A 1 106 ? 16.178 -7.422 -8.064 1.00 98.44 106 TRP A C 1
ATOM 839 O O . TRP A 1 106 ? 15.093 -7.617 -8.613 1.00 98.44 106 TRP A O 1
ATOM 849 N N . MET A 1 107 ? 16.430 -6.348 -7.312 1.00 98.12 107 MET A N 1
ATOM 850 C CA . MET A 1 107 ? 15.572 -5.168 -7.237 1.00 98.12 107 MET A CA 1
ATOM 851 C C . MET A 1 107 ? 16.243 -4.009 -7.981 1.00 98.12 107 MET A C 1
ATOM 853 O O . MET A 1 107 ? 17.344 -3.595 -7.623 1.00 98.12 107 MET A O 1
ATOM 857 N N . GLU A 1 108 ? 15.562 -3.466 -8.990 1.00 98.06 108 GLU A N 1
ATOM 858 C CA . GLU A 1 108 ? 15.959 -2.212 -9.641 1.00 98.06 108 GLU A CA 1
ATOM 859 C C . GLU A 1 108 ? 15.900 -1.046 -8.639 1.00 98.06 108 GLU A C 1
ATOM 861 O O . GLU A 1 108 ? 14.913 -0.907 -7.909 1.00 98.06 108 GLU A O 1
ATOM 866 N N . SER A 1 109 ? 16.920 -0.181 -8.627 1.00 97.06 109 SER A N 1
ATOM 867 C CA . SER A 1 109 ? 16.995 0.982 -7.736 1.00 97.06 109 SER A CA 1
ATOM 868 C C . SER A 1 109 ? 17.161 2.284 -8.519 1.00 97.06 109 SER A C 1
ATOM 870 O O . SER A 1 109 ? 17.793 2.348 -9.567 1.00 97.06 109 SER A O 1
ATOM 872 N N . LYS A 1 110 ? 16.598 3.380 -7.997 1.00 96.75 110 LYS A N 1
ATOM 873 C CA . LYS A 1 110 ? 16.719 4.702 -8.642 1.00 96.75 110 LYS A CA 1
ATOM 874 C C . LYS A 1 110 ? 18.131 5.286 -8.519 1.00 96.75 110 LYS A C 1
ATOM 876 O O . LYS A 1 110 ? 18.545 6.082 -9.358 1.00 96.75 110 LYS A O 1
ATOM 881 N N . LEU A 1 111 ? 18.821 4.960 -7.428 1.00 97.62 111 LEU A N 1
ATOM 882 C CA . LEU A 1 111 ? 20.140 5.468 -7.066 1.00 97.62 111 LEU A CA 1
ATOM 883 C C . LEU A 1 111 ? 21.001 4.318 -6.522 1.00 97.62 111 LEU A C 1
ATOM 885 O O . LEU A 1 111 ? 20.451 3.333 -6.018 1.00 97.62 111 LEU A O 1
ATOM 889 N N . PRO A 1 112 ? 22.337 4.447 -6.569 1.00 96.94 112 PRO A N 1
ATOM 890 C CA . PRO A 1 112 ? 23.248 3.529 -5.891 1.00 96.94 112 PRO A CA 1
ATOM 891 C C . PRO A 1 112 ? 23.275 3.814 -4.375 1.00 96.94 112 PRO A C 1
ATOM 893 O O . PRO A 1 112 ? 24.272 4.296 -3.843 1.00 96.94 112 PRO A O 1
ATOM 896 N N . ASP A 1 113 ? 22.156 3.573 -3.690 1.00 97.94 113 ASP A N 1
ATOM 897 C CA . ASP A 1 113 ? 21.995 3.793 -2.249 1.00 97.94 113 ASP A CA 1
ATOM 898 C C . ASP A 1 113 ? 22.242 2.499 -1.463 1.00 97.94 113 ASP A C 1
ATOM 900 O O . ASP A 1 113 ? 21.491 1.527 -1.571 1.00 97.94 113 ASP A O 1
ATOM 904 N N . PHE A 1 114 ? 23.304 2.500 -0.656 1.00 98.19 114 PHE A N 1
ATOM 905 C CA . PHE A 1 114 ? 23.673 1.354 0.167 1.00 98.19 114 PHE A CA 1
ATOM 906 C C . PHE A 1 114 ? 22.614 1.026 1.225 1.00 98.19 114 PHE A C 1
ATOM 908 O O . PHE A 1 114 ? 22.354 -0.150 1.460 1.00 98.19 114 PHE A O 1
ATOM 915 N N . ALA A 1 115 ? 21.973 2.031 1.829 1.00 98.25 115 ALA A N 1
ATOM 916 C CA . ALA A 1 115 ? 20.983 1.793 2.877 1.00 98.25 115 ALA A CA 1
ATOM 917 C C . ALA A 1 115 ? 19.752 1.066 2.316 1.00 98.25 115 ALA A C 1
ATOM 919 O O . ALA A 1 115 ? 19.281 0.099 2.907 1.00 98.25 115 ALA A O 1
ATOM 920 N N . GLN A 1 116 ? 19.287 1.466 1.128 1.00 98.31 116 GLN A N 1
ATOM 921 C CA . GLN A 1 116 ? 18.213 0.762 0.423 1.00 98.31 116 GLN A CA 1
ATOM 922 C C . GLN A 1 116 ? 18.623 -0.665 0.021 1.00 98.31 116 GLN A C 1
ATOM 924 O O . GLN A 1 116 ? 17.804 -1.582 0.087 1.00 98.31 116 GLN A O 1
ATOM 929 N N . ALA A 1 117 ? 19.874 -0.867 -0.404 1.00 98.44 117 ALA A N 1
ATOM 930 C CA . ALA A 1 117 ? 20.373 -2.198 -0.745 1.00 98.44 117 ALA A CA 1
ATOM 931 C C . ALA A 1 117 ? 20.412 -3.124 0.484 1.00 98.44 117 ALA A C 1
ATOM 933 O O . ALA A 1 117 ? 20.006 -4.283 0.393 1.00 98.44 117 ALA A O 1
ATOM 934 N N . GLU A 1 118 ? 20.857 -2.604 1.630 1.00 98.31 118 GLU A N 1
ATOM 935 C CA . GLU A 1 118 ? 20.863 -3.316 2.909 1.00 98.31 118 GLU A CA 1
ATOM 936 C C . GLU A 1 118 ? 19.438 -3.618 3.396 1.00 98.31 118 GLU A C 1
ATOM 938 O O . GLU A 1 118 ? 19.159 -4.755 3.774 1.00 98.31 118 GLU A O 1
ATOM 943 N N . GLU A 1 119 ? 18.515 -2.653 3.326 1.00 98.31 119 GLU A N 1
ATOM 944 C CA . GLU A 1 119 ? 17.097 -2.845 3.664 1.00 98.31 119 GLU A CA 1
ATOM 945 C C . GLU A 1 119 ? 16.474 -3.978 2.838 1.00 98.31 119 GLU A C 1
ATOM 947 O O . GLU A 1 119 ? 15.857 -4.889 3.395 1.00 98.31 119 GLU A O 1
ATOM 952 N N . PHE A 1 120 ? 16.683 -3.963 1.517 1.00 98.44 120 PHE A N 1
ATOM 953 C CA . PHE A 1 120 ? 16.172 -4.997 0.622 1.00 98.44 120 PHE A CA 1
ATOM 954 C C . PHE A 1 120 ? 16.756 -6.375 0.948 1.00 98.44 120 PHE A C 1
ATOM 956 O O . PHE A 1 120 ? 16.009 -7.342 1.100 1.00 98.44 120 PHE A O 1
ATOM 963 N N . ALA A 1 121 ? 18.082 -6.469 1.089 1.00 98.25 121 ALA A N 1
ATOM 964 C CA . ALA A 1 121 ? 18.752 -7.729 1.392 1.00 98.25 121 ALA A CA 1
ATOM 965 C C . ALA A 1 121 ? 18.298 -8.300 2.743 1.00 98.25 121 ALA A C 1
ATOM 967 O O . ALA A 1 121 ? 17.953 -9.477 2.823 1.00 98.25 121 ALA A O 1
ATOM 968 N N . ASN A 1 122 ? 18.235 -7.469 3.786 1.00 98.25 122 ASN A N 1
ATOM 969 C CA . ASN A 1 122 ? 17.780 -7.885 5.111 1.00 98.25 122 ASN A CA 1
ATOM 970 C C . ASN A 1 122 ? 16.316 -8.332 5.091 1.00 98.25 122 ASN A C 1
ATOM 972 O O . ASN A 1 122 ? 15.989 -9.354 5.686 1.00 98.25 122 ASN A O 1
ATOM 976 N N . GLY A 1 123 ? 15.445 -7.611 4.380 1.00 97.44 123 GLY A N 1
ATOM 977 C CA . GLY A 1 123 ? 14.037 -7.980 4.251 1.00 97.44 123 GLY A CA 1
ATOM 978 C C . GLY A 1 123 ? 13.829 -9.321 3.546 1.00 97.44 123 GLY A C 1
ATOM 979 O O . GLY A 1 123 ? 12.977 -10.103 3.961 1.00 97.44 123 GLY A O 1
ATOM 980 N N . VAL A 1 124 ? 14.619 -9.615 2.509 1.00 97.19 124 VAL A N 1
ATOM 981 C CA . VAL A 1 124 ? 14.541 -10.890 1.777 1.00 97.19 124 VAL A CA 1
ATOM 982 C C . VAL A 1 124 ? 15.164 -12.046 2.567 1.00 97.19 124 VAL A C 1
ATOM 984 O O . VAL A 1 124 ? 14.628 -13.150 2.549 1.00 97.19 124 VAL A O 1
ATOM 987 N N . HIS A 1 125 ? 16.263 -11.805 3.286 1.00 97.50 125 HIS A N 1
ATOM 988 C CA . HIS A 1 125 ? 16.957 -12.822 4.085 1.00 97.50 125 HIS A CA 1
ATOM 989 C C . HIS A 1 125 ? 16.327 -13.097 5.461 1.00 97.50 125 HIS A C 1
ATOM 991 O O . HIS A 1 125 ? 16.828 -13.952 6.183 1.00 97.50 125 HIS A O 1
ATOM 997 N N . ALA A 1 126 ? 15.273 -12.379 5.860 1.00 92.00 126 ALA A N 1
ATOM 998 C CA . ALA A 1 126 ? 14.642 -12.548 7.172 1.00 92.00 126 ALA A CA 1
ATOM 999 C C . ALA A 1 126 ? 13.777 -13.822 7.314 1.00 92.00 126 ALA A C 1
ATOM 1001 O O . ALA A 1 126 ? 13.285 -14.083 8.415 1.00 92.00 126 ALA A O 1
ATOM 1002 N N . LEU A 1 127 ? 13.561 -14.575 6.225 1.00 65.06 127 LEU A N 1
ATOM 1003 C CA . LEU A 1 127 ? 12.858 -15.868 6.225 1.00 65.06 127 LEU A CA 1
ATOM 1004 C C . LEU A 1 127 ? 13.746 -17.047 6.643 1.00 65.06 127 LEU A C 1
ATOM 1006 O O . LEU A 1 127 ? 14.966 -17.016 6.374 1.00 65.06 127 LEU A O 1
#

Foldseek 3Di:
DVVVVVVVLVVCVVVVPDDDPLVLLLVLLVPDPDPCSVVLNVVLVVVCVPHDPVVSQVSSCVSNVDGGDDDQQVSADPVRDTDDDDDLVNQLVVLLVCVVPDPDDDDDDPDPDPVSVVSNVCSNPVD

Radius of gyration: 18.28 Å; chains: 1; bounding box: 42×41×50 Å

Sequence (127 aa):
LEVTYFSYRDSWISQAGLKTFSEAVVDVISANVNVKKKELITHFLENVSGKSNTEARAIAKGITGMDIYWDWEIPRTREGYYRLQGGCECAINRALAYAPYADAIWMESKLPDFAQAEEFANGVHAL

InterPro domains:
  IPR006254 Isocitrate lyase [PF00463] (9-126)
  IPR006254 Isocitrate lyase [PTHR21631] (31-126)
  IPR015813 Pyruvate/Phosphoenolpyruvate kinase-like domain superfamily [SSF51621] (8-126)
  IPR040442 Pyruvate kinase-like domain superfamily [G3DSA:3.20.20.60] (27-127)

Secondary structure (DSSP, 8-state):
-HHHHHHHHHHHHHHTT---HHHHHHHHHHHS--TTHHHHHHHHHHHHTT--HHHHHHHHHHHHSSPPP--SSTT--TT-PPP---SHHHHHHHHHHHGGG-SS-----SS--HHHHHHHHHHHHT-